Protein AF-A0A3S4K0I4-F1 (afdb_mo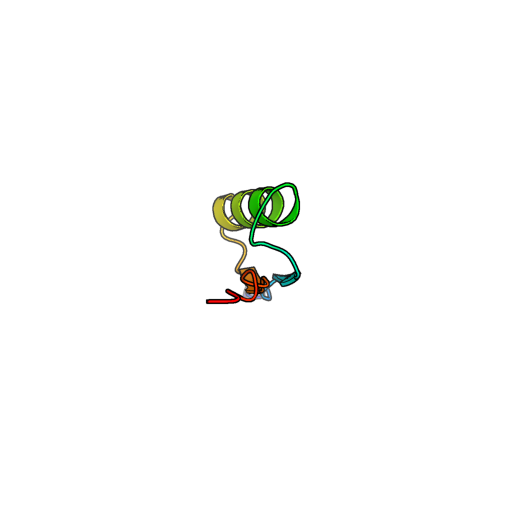nomer_lite)

Organism: Escherichia coli (NCBI:txid562)

InterPro domains:
  IPR036291 NAD(P)-binding domain superfamily [SSF51735] (9-41)

Structure (mmCIF, N/CA/C/O backbone):
data_AF-A0A3S4K0I4-F1
#
_entry.id   AF-A0A3S4K0I4-F1
#
loop_
_atom_site.group_PDB
_atom_site.id
_atom_site.type_symbol
_atom_site.label_atom_id
_atom_site.label_alt_id
_atom_site.label_comp_id
_atom_site.label_asym_id
_atom_site.label_entity_id
_atom_site.label_seq_id
_atom_site.pdbx_PDB_ins_code
_atom_site.Cartn_x
_atom_site.Cartn_y
_atom_site.Cartn_z
_atom_site.occupancy
_atom_site.B_iso_or_equiv
_atom_site.auth_seq_id
_atom_site.auth_comp_id
_atom_site.auth_asym_id
_atom_site.auth_atom_id
_atom_site.pdbx_PDB_model_num
ATOM 1 N N . MET A 1 1 ? -23.346 1.320 22.610 1.00 45.38 1 MET A N 1
ATOM 2 C CA . MET A 1 1 ? -22.693 0.225 21.858 1.00 45.38 1 MET A CA 1
ATOM 3 C C . MET A 1 1 ? -21.510 0.832 21.111 1.00 45.38 1 MET A C 1
ATOM 5 O O . MET A 1 1 ? -21.732 1.720 20.295 1.00 45.38 1 MET A O 1
ATOM 9 N N . GLY A 1 2 ? -20.269 0.507 21.487 1.00 66.50 2 GLY A N 1
ATOM 10 C CA . GLY A 1 2 ? -19.075 1.136 20.903 1.00 66.50 2 GLY A CA 1
ATOM 11 C C . GLY A 1 2 ? -18.935 0.762 19.428 1.00 66.50 2 GLY A C 1
ATOM 12 O O . GLY A 1 2 ? -18.987 -0.419 19.096 1.00 66.50 2 GLY A O 1
ATOM 13 N N . LYS A 1 3 ? -18.807 1.749 18.536 1.00 73.31 3 LYS A N 1
ATOM 14 C CA . LYS A 1 3 ? -18.524 1.486 17.118 1.00 73.31 3 LYS A CA 1
ATOM 15 C C . LYS A 1 3 ? -17.176 0.771 17.025 1.00 73.31 3 LYS A C 1
ATOM 17 O O . LYS A 1 3 ? -16.194 1.262 17.579 1.00 73.31 3 LYS A O 1
ATOM 22 N N . ALA A 1 4 ? -17.139 -0.374 16.346 1.00 80.19 4 ALA A N 1
ATOM 23 C CA . ALA A 1 4 ? -15.885 -1.045 16.038 1.00 80.19 4 ALA A CA 1
ATOM 24 C C . ALA A 1 4 ? -14.983 -0.076 15.260 1.00 80.19 4 ALA A C 1
ATOM 26 O O . ALA A 1 4 ? -15.435 0.572 14.314 1.00 80.19 4 ALA A O 1
ATOM 27 N N . GLN A 1 5 ? -13.729 0.050 15.693 1.00 83.69 5 GLN A N 1
ATOM 28 C CA . GLN A 1 5 ? -12.726 0.822 14.966 1.00 83.69 5 GLN A CA 1
ATOM 29 C C . GLN A 1 5 ? -12.511 0.155 13.596 1.00 83.69 5 GLN A C 1
ATOM 31 O O . GLN A 1 5 ? -12.353 -1.070 13.552 1.00 83.69 5 GLN A O 1
ATOM 36 N N . PRO A 1 6 ? -12.518 0.910 12.485 1.00 87.44 6 PRO A N 1
ATOM 37 C CA . PRO A 1 6 ? -12.268 0.339 11.170 1.00 87.44 6 PRO A CA 1
ATOM 38 C C . PRO A 1 6 ? -10.865 -0.282 11.115 1.00 87.44 6 PRO A C 1
ATOM 40 O O . PRO A 1 6 ? -9.872 0.358 11.459 1.00 87.44 6 PRO A O 1
ATOM 43 N N . LEU A 1 7 ? -10.790 -1.545 10.688 1.00 95.31 7 LEU A N 1
ATOM 44 C CA . LEU A 1 7 ? -9.527 -2.266 10.510 1.00 95.31 7 LEU A CA 1
ATOM 45 C C . LEU A 1 7 ? -8.770 -1.718 9.294 1.00 95.31 7 LEU A C 1
ATOM 47 O O . LEU A 1 7 ? -9.416 -1.370 8.307 1.00 95.31 7 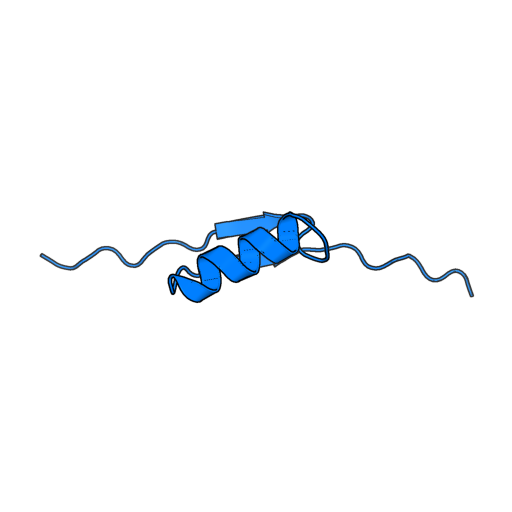LEU A O 1
ATOM 51 N N . PRO A 1 8 ? -7.429 -1.659 9.315 1.00 96.94 8 PRO A N 1
ATOM 52 C CA . PRO A 1 8 ? -6.649 -1.157 8.188 1.00 96.94 8 PRO A CA 1
ATOM 53 C C . PRO A 1 8 ? -6.793 -2.022 6.926 1.00 96.94 8 PRO A C 1
ATOM 55 O O . PRO A 1 8 ? -6.823 -3.249 7.003 1.00 96.94 8 PRO A O 1
ATOM 58 N N . ILE A 1 9 ? -6.809 -1.380 5.753 1.00 97.88 9 ILE A N 1
ATOM 59 C CA . ILE A 1 9 ? -6.764 -2.047 4.441 1.00 97.88 9 ILE A CA 1
ATOM 60 C C . ILE A 1 9 ? -5.309 -2.134 3.968 1.00 97.88 9 ILE A C 1
ATOM 62 O O . ILE A 1 9 ? -4.625 -1.114 3.882 1.00 97.88 9 ILE A O 1
ATOM 66 N N . LEU A 1 10 ? -4.839 -3.334 3.615 1.00 98.19 10 LEU A N 1
ATOM 67 C CA . LEU A 1 10 ? -3.530 -3.534 2.987 1.00 98.19 10 LEU A CA 1
ATOM 68 C C . LEU A 1 10 ? -3.638 -3.412 1.461 1.00 98.19 10 LEU A C 1
ATOM 70 O O . LEU A 1 10 ? -4.328 -4.201 0.819 1.00 98.19 10 LEU A O 1
ATOM 74 N N . ILE A 1 11 ? -2.901 -2.467 0.878 1.00 98.19 11 ILE A N 1
ATOM 75 C CA . ILE A 1 11 ? -2.768 -2.291 -0.571 1.00 98.19 11 ILE A CA 1
ATOM 76 C C . ILE A 1 11 ? -1.334 -2.629 -0.981 1.00 98.19 11 ILE A C 1
ATOM 78 O O . ILE A 1 11 ? -0.391 -1.910 -0.645 1.00 98.19 11 ILE A O 1
ATOM 82 N N . THR A 1 12 ? -1.167 -3.698 -1.758 1.00 97.69 12 THR A N 1
ATOM 83 C CA . THR A 1 12 ? 0.100 -4.001 -2.436 1.00 97.69 12 THR A CA 1
ATOM 84 C C . THR A 1 12 ? 0.116 -3.365 -3.828 1.00 97.69 12 THR A C 1
ATOM 86 O O . THR A 1 12 ? -0.907 -3.265 -4.502 1.00 97.69 12 THR A O 1
ATOM 89 N N . GLY A 1 13 ? 1.276 -2.865 -4.261 1.00 96.88 13 GLY A N 1
ATOM 90 C CA . GLY A 1 13 ? 1.398 -2.141 -5.532 1.00 96.88 13 GLY A CA 1
ATOM 91 C C . GLY A 1 13 ? 0.828 -0.715 -5.508 1.00 96.88 13 GLY A C 1
ATOM 92 O O . GLY A 1 13 ? 0.551 -0.151 -6.565 1.00 96.88 13 GLY A O 1
ATOM 93 N N . GLY A 1 14 ? 0.685 -0.095 -4.332 1.00 96.88 14 GLY A N 1
ATOM 94 C CA . GLY A 1 14 ? 0.094 1.244 -4.184 1.00 96.88 14 GLY A CA 1
ATOM 95 C C . GLY A 1 14 ? 0.988 2.420 -4.591 1.00 96.88 14 GLY A C 1
ATOM 96 O O . GLY A 1 14 ? 0.656 3.565 -4.310 1.00 96.88 14 GLY A O 1
ATOM 97 N N . GLY A 1 15 ? 2.111 2.163 -5.263 1.00 95.25 15 GLY A N 1
ATOM 98 C CA . GLY A 1 15 ? 3.054 3.205 -5.677 1.00 95.25 15 GLY A CA 1
ATOM 99 C C . GLY A 1 15 ? 2.601 4.010 -6.900 1.00 95.25 15 GLY A C 1
ATOM 100 O O . GLY A 1 15 ? 3.122 5.095 -7.141 1.00 95.25 15 GLY A O 1
ATOM 101 N N . ARG A 1 16 ? 1.654 3.502 -7.709 1.00 95.94 16 ARG A N 1
ATOM 102 C CA . ARG A 1 16 ? 1.136 4.213 -8.895 1.00 95.94 16 ARG A CA 1
ATOM 103 C C . ARG A 1 16 ? -0.233 3.693 -9.343 1.00 95.94 16 ARG A C 1
ATOM 105 O O . ARG A 1 16 ? -0.677 2.627 -8.923 1.00 95.94 16 ARG A O 1
ATOM 112 N N . ARG A 1 17 ? -0.857 4.416 -10.283 1.00 96.88 17 ARG A N 1
ATOM 113 C CA . ARG A 1 17 ? -2.080 4.016 -11.009 1.00 96.88 17 ARG A CA 1
ATOM 114 C C . ARG A 1 17 ? -3.205 3.642 -10.032 1.00 96.88 17 ARG A C 1
ATOM 116 O O . ARG A 1 17 ? -3.475 4.396 -9.105 1.00 96.88 17 ARG A O 1
ATOM 123 N N . ILE A 1 18 ? -3.852 2.496 -10.246 1.00 98.00 18 ILE A N 1
ATOM 124 C CA . ILE A 1 18 ? -5.019 2.055 -9.483 1.00 98.00 18 ILE A CA 1
ATOM 125 C C . ILE A 1 18 ? -4.715 1.859 -7.997 1.00 98.00 18 ILE A C 1
ATOM 127 O O . ILE A 1 18 ? -5.521 2.261 -7.171 1.00 98.00 18 ILE A O 1
ATOM 131 N N . GLY A 1 19 ? -3.541 1.330 -7.640 1.00 97.75 19 GLY A N 1
ATOM 132 C CA . GLY A 1 19 ? -3.182 1.133 -6.235 1.00 97.75 19 GLY A CA 1
ATOM 133 C C . GLY A 1 19 ? -3.089 2.459 -5.473 1.00 97.75 19 GLY A C 1
ATOM 134 O O . GLY A 1 19 ? -3.609 2.573 -4.367 1.00 97.75 19 GLY A O 1
ATOM 135 N N . LEU A 1 20 ? -2.503 3.485 -6.099 1.00 98.19 20 LEU A N 1
ATOM 136 C CA . LEU A 1 20 ? -2.436 4.831 -5.524 1.00 98.19 20 LEU A CA 1
ATOM 137 C C . LEU A 1 20 ? -3.820 5.498 -5.472 1.00 98.19 20 LEU A C 1
ATOM 139 O O . LEU A 1 20 ? -4.168 6.113 -4.469 1.00 98.19 20 LEU A O 1
ATOM 143 N N . ALA A 1 21 ? -4.628 5.355 -6.527 1.00 98.38 21 ALA A N 1
ATOM 144 C CA . ALA A 1 21 ? -5.984 5.904 -6.564 1.00 98.38 21 ALA A CA 1
ATOM 145 C C . ALA A 1 21 ? -6.889 5.291 -5.480 1.00 98.38 21 ALA A C 1
ATOM 147 O O . ALA A 1 21 ? -7.632 6.012 -4.817 1.00 98.38 21 ALA A O 1
ATOM 148 N N . LEU A 1 22 ? -6.788 3.978 -5.256 1.00 98.31 22 LEU A N 1
ATOM 149 C CA . LEU A 1 22 ? -7.501 3.282 -4.185 1.00 98.31 22 LEU A CA 1
ATOM 150 C C . LEU A 1 22 ? -7.035 3.742 -2.800 1.00 98.31 22 LEU A C 1
ATOM 152 O O . LEU A 1 22 ? -7.873 3.988 -1.936 1.00 98.31 22 LEU A O 1
ATOM 156 N N . ALA A 1 23 ? -5.725 3.918 -2.595 1.00 98.25 23 ALA A N 1
ATOM 157 C CA . ALA A 1 23 ? -5.203 4.458 -1.341 1.00 98.25 23 ALA A CA 1
ATOM 158 C C . ALA A 1 23 ? -5.800 5.845 -1.051 1.00 98.25 23 ALA A C 1
ATOM 160 O O . ALA A 1 23 ? -6.360 6.056 0.023 1.00 98.25 23 ALA A O 1
ATOM 161 N N . TRP A 1 24 ? -5.780 6.753 -2.033 1.00 98.38 24 TRP A N 1
ATOM 162 C CA . TRP A 1 24 ? -6.395 8.080 -1.909 1.00 98.38 24 TRP A CA 1
ATOM 163 C C . TRP A 1 24 ? -7.893 8.023 -1.613 1.00 98.38 24 TRP A C 1
ATOM 165 O O . TRP A 1 24 ? -8.380 8.746 -0.744 1.00 98.38 24 TRP A O 1
ATOM 175 N N . HIS A 1 25 ? -8.625 7.150 -2.303 1.00 98.31 25 HIS A N 1
ATOM 176 C CA . HIS A 1 25 ? -10.058 6.975 -2.095 1.00 98.31 25 HIS A CA 1
ATOM 177 C C . HIS A 1 25 ? -10.395 6.599 -0.643 1.00 98.31 25 HIS A C 1
ATOM 179 O O . HIS A 1 25 ? -11.290 7.204 -0.049 1.00 98.31 25 HIS A O 1
ATOM 185 N N . PHE A 1 26 ? -9.663 5.651 -0.051 1.00 97.81 26 PHE A N 1
ATOM 186 C CA . PHE A 1 26 ? -9.900 5.213 1.328 1.00 97.81 26 PHE A CA 1
ATOM 187 C C . PHE A 1 26 ? -9.400 6.218 2.371 1.00 97.81 26 PHE A C 1
ATOM 189 O O . PHE A 1 26 ? -10.092 6.457 3.364 1.00 97.81 26 PHE A O 1
ATOM 196 N N . ILE A 1 27 ? -8.272 6.888 2.119 1.00 97.25 27 ILE A N 1
ATOM 197 C CA . ILE A 1 27 ? -7.791 7.987 2.972 1.00 97.25 27 ILE A CA 1
ATOM 198 C C . ILE A 1 27 ? -8.860 9.083 3.085 1.00 97.25 27 ILE A C 1
ATOM 200 O O . ILE A 1 27 ? -9.171 9.526 4.192 1.00 97.25 27 ILE A O 1
ATOM 204 N N . ASN A 1 28 ? -9.497 9.461 1.971 1.00 98.12 28 ASN A N 1
ATOM 205 C CA . ASN A 1 28 ? -10.565 10.469 1.955 1.00 98.12 28 ASN A CA 1
ATOM 206 C C . ASN A 1 28 ? -11.820 10.048 2.742 1.00 98.12 28 ASN A C 1
ATOM 208 O O . ASN A 1 28 ? -12.576 10.902 3.201 1.00 98.12 28 ASN A O 1
ATOM 212 N N . GLN A 1 29 ? -12.027 8.745 2.949 1.00 97.06 29 GLN A N 1
ATOM 213 C CA . GLN A 1 29 ? -13.097 8.199 3.792 1.00 97.06 29 GLN A CA 1
ATOM 214 C C . GLN A 1 29 ? -12.686 8.023 5.259 1.00 97.06 29 GLN A C 1
ATOM 216 O O . GLN A 1 29 ? -13.472 7.513 6.055 1.00 97.06 29 GLN A O 1
ATOM 221 N N . LYS A 1 30 ? -11.470 8.446 5.636 1.00 96.00 30 LYS A N 1
AT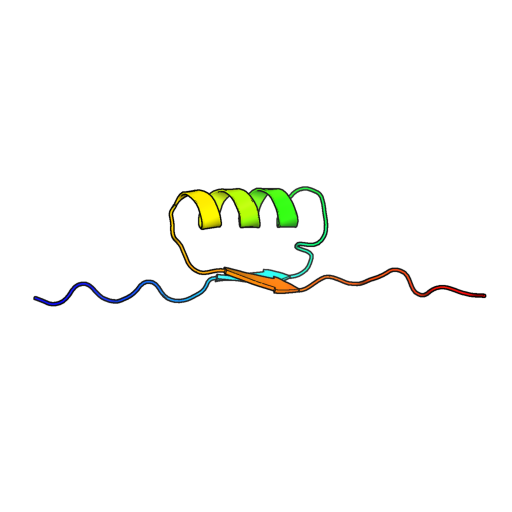OM 222 C CA . LYS A 1 30 ? -10.876 8.219 6.965 1.00 96.00 30 LYS A CA 1
ATOM 223 C C . LYS A 1 30 ? -10.714 6.730 7.301 1.00 96.00 30 LYS A C 1
ATOM 225 O O . LYS A 1 30 ? -10.683 6.355 8.471 1.00 96.00 30 LYS A O 1
ATOM 230 N N . GLN A 1 31 ? -10.599 5.890 6.276 1.00 96.94 31 GLN A 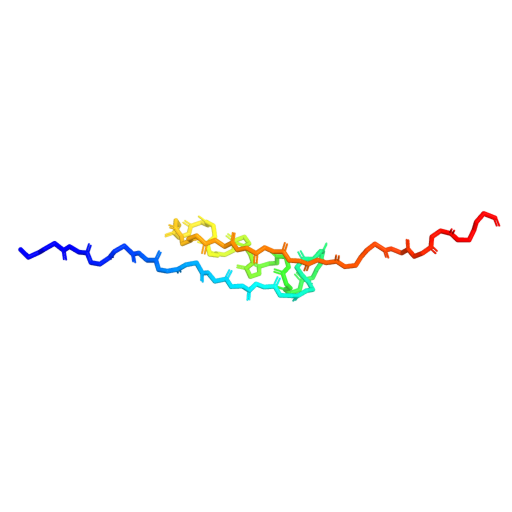N 1
ATOM 231 C CA . GLN A 1 31 ? -10.331 4.468 6.414 1.00 96.94 31 GLN A CA 1
ATOM 232 C C . GLN A 1 31 ? -8.808 4.263 6.505 1.00 96.94 31 GLN A C 1
ATOM 234 O O . GLN A 1 31 ? -8.095 4.652 5.577 1.00 96.94 31 GLN A O 1
ATOM 239 N N . PRO A 1 32 ? -8.274 3.678 7.595 1.00 97.69 32 PRO A N 1
ATOM 240 C CA . PRO A 1 32 ? -6.844 3.408 7.699 1.00 97.69 32 PRO A CA 1
ATOM 241 C C . PRO A 1 32 ? -6.372 2.488 6.566 1.00 97.69 32 PRO A C 1
ATOM 243 O O . PRO A 1 32 ? -7.024 1.491 6.239 1.00 97.69 32 PRO A O 1
ATOM 246 N N . VAL A 1 33 ? -5.223 2.826 5.980 1.00 98.00 33 VAL A N 1
ATOM 247 C CA . VAL A 1 33 ? -4.590 2.090 4.880 1.00 98.00 33 VAL A CA 1
ATOM 248 C C . VAL A 1 33 ? -3.110 1.854 5.168 1.00 98.00 33 VAL A C 1
ATOM 250 O O . VAL A 1 33 ? -2.419 2.729 5.684 1.00 98.00 33 VAL A O 1
ATOM 253 N N . ILE A 1 34 ? -2.621 0.674 4.796 1.00 98.44 34 ILE A N 1
ATOM 254 C CA . ILE A 1 34 ? -1.201 0.314 4.766 1.00 98.44 34 ILE A CA 1
ATOM 255 C C . ILE A 1 34 ? -0.848 0.069 3.304 1.00 98.44 34 ILE A C 1
ATOM 257 O O . ILE A 1 34 ? -1.514 -0.716 2.630 1.00 98.44 34 ILE A O 1
ATOM 261 N N . VAL A 1 35 ? 0.195 0.729 2.804 1.00 98.06 35 VAL A N 1
ATOM 262 C CA . VAL A 1 35 ? 0.584 0.645 1.393 1.00 98.06 35 VAL A CA 1
ATOM 263 C C . VAL A 1 35 ? 1.983 0.061 1.260 1.00 98.06 35 VAL A C 1
ATOM 265 O O . VAL A 1 35 ? 2.915 0.521 1.914 1.00 98.06 35 VAL A O 1
ATOM 268 N N . SER A 1 36 ? 2.145 -0.912 0.364 1.00 98.06 36 SER A N 1
ATOM 269 C CA . SER A 1 36 ? 3.454 -1.382 -0.089 1.00 98.06 36 SER A CA 1
ATOM 270 C C . SER A 1 36 ? 3.616 -1.189 -1.595 1.00 98.06 36 SER A C 1
ATOM 272 O O . SER A 1 36 ? 2.665 -1.302 -2.375 1.00 98.06 36 SER A O 1
ATOM 274 N N . TYR A 1 37 ? 4.835 -0.884 -2.029 1.00 97.25 37 TYR A N 1
ATOM 275 C CA . TYR A 1 37 ? 5.192 -0.765 -3.438 1.00 97.25 37 TYR A CA 1
ATOM 276 C C . TYR A 1 37 ? 6.660 -1.126 -3.649 1.00 97.25 37 TYR A C 1
ATOM 278 O O . TYR A 1 37 ? 7.459 -1.105 -2.717 1.00 97.25 37 TYR A O 1
ATOM 286 N N . ARG A 1 38 ? 7.008 -1.486 -4.886 1.00 94.56 38 ARG A N 1
ATOM 287 C CA . ARG A 1 38 ? 8.397 -1.727 -5.279 1.00 94.56 38 ARG A CA 1
ATOM 288 C C . ARG A 1 38 ? 8.993 -0.435 -5.814 1.00 94.56 38 ARG A C 1
ATOM 290 O O . ARG A 1 38 ? 8.347 0.259 -6.599 1.00 94.56 38 ARG A O 1
ATOM 297 N N . THR A 1 39 ? 10.224 -0.143 -5.430 1.00 91.56 39 THR A N 1
ATOM 298 C CA . THR A 1 39 ? 11.063 0.803 -6.159 1.00 91.56 39 THR A CA 1
ATOM 299 C C . THR A 1 39 ? 11.736 0.079 -7.325 1.00 91.56 39 THR A C 1
ATOM 301 O O . THR A 1 39 ? 11.964 -1.134 -7.246 1.00 91.56 39 THR A O 1
ATOM 304 N N . PRO A 1 40 ? 12.025 0.773 -8.438 1.00 87.75 40 PRO A N 1
ATOM 305 C CA . PRO A 1 40 ? 12.897 0.220 -9.462 1.00 87.75 40 PRO A CA 1
ATOM 306 C C . PRO A 1 40 ? 14.237 -0.162 -8.833 1.00 87.75 40 PRO A C 1
ATOM 308 O O . PRO A 1 40 ? 14.780 0.597 -8.030 1.00 87.75 40 PRO A O 1
ATOM 311 N N . LEU A 1 41 ? 14.773 -1.323 -9.202 1.00 85.38 41 LEU A N 1
ATOM 312 C CA . LEU A 1 41 ? 16.161 -1.640 -8.898 1.00 85.38 41 LEU A CA 1
ATOM 313 C C . LEU A 1 41 ? 17.029 -0.694 -9.737 1.00 85.38 41 LEU A C 1
ATOM 315 O O . LEU A 1 41 ? 17.029 -0.802 -10.962 1.00 85.38 41 LEU A O 1
ATOM 319 N N . SER A 1 42 ? 17.714 0.261 -9.105 1.00 79.38 42 SER A N 1
ATOM 320 C CA . SER 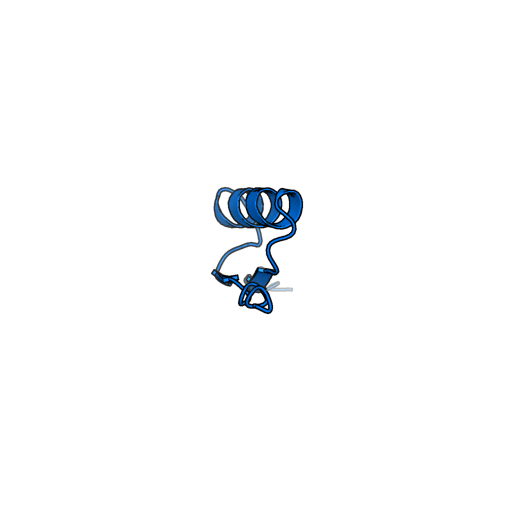A 1 42 ? 18.677 1.099 -9.819 1.00 79.38 42 SER A CA 1
ATOM 321 C C . SER A 1 42 ? 1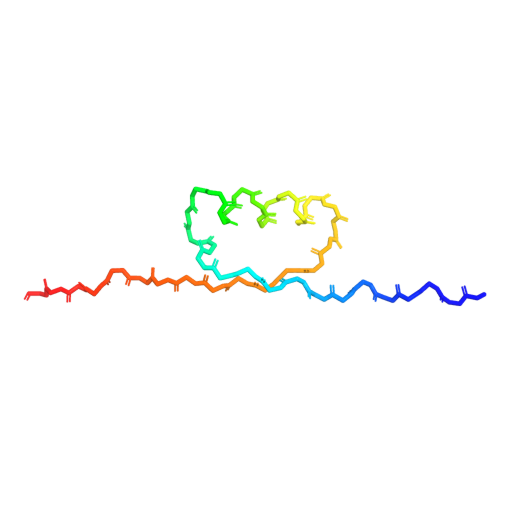9.909 0.254 -10.138 1.00 79.38 42 SER A C 1
ATOM 323 O O . SER A 1 42 ? 20.703 -0.049 -9.248 1.00 79.38 42 SER A O 1
ATOM 325 N N . SER A 1 43 ? 20.070 -0.143 -11.396 1.00 73.94 43 SER A N 1
ATOM 326 C CA . SER A 1 43 ? 21.382 -0.521 -11.914 1.00 73.94 43 SER A CA 1
ATOM 327 C C . SER A 1 43 ? 22.164 0.773 -12.141 1.00 73.94 43 SER A C 1
ATOM 329 O O . SER A 1 43 ? 21.840 1.520 -13.067 1.00 73.94 43 SER A O 1
ATOM 331 N N . HIS A 1 44 ? 23.101 1.067 -11.236 1.00 61.25 44 HIS A N 1
ATOM 332 C CA . HIS A 1 44 ? 24.184 2.014 -11.501 1.00 61.25 44 HIS A CA 1
ATOM 333 C C . HIS A 1 44 ? 25.073 1.499 -12.632 1.00 61.25 44 HIS A C 1
ATOM 335 O O . HIS A 1 44 ? 25.248 0.261 -12.710 1.00 61.25 44 HIS A O 1
#

Secondary structure (DSSP, 8-state):
-PPPPPPPEEEETTTSHHHHHHHHHHHHTT--EEEE-PPP----

pLDDT: mean 91.65, std 11.54, range [45.38, 98.44]

Radius of gyration: 14.01 Å; chains: 1; bounding box: 47×14×34 Å

Sequence (44 aa):
MGKAQPLPILITGGGRRIGLALAWHFINQKQPVIVSYRTPLSSH

Foldseek 3Di:
DDDPDADEAEQEQCPDDPNVVVVVVCVVVVHHYDYHHDDPDDDD